Protein AF-A0A920P2T9-F1 (afdb_monomer)

Solvent-accessible surface area (backbone atoms only — not comparable to full-atom values): 7407 Å² total; per-residue (Å²): 129,64,71,72,60,55,56,51,52,52,53,50,51,48,70,77,53,71,73,88,74,52,35,45,66,57,56,50,51,51,50,54,53,46,35,74,73,67,34,65,77,71,40,71,80,80,85,79,87,84,66,101,82,63,89,82,46,30,50,74,42,78,49,87,87,27,54,65,57,52,53,52,50,43,44,76,73,66,51,50,73,72,54,48,45,23,40,75,39,52,30,51,54,48,52,52,51,53,49,52,51,53,51,55,54,44,65,74,75,46,77,82,89,77,86,77,64,89,93,117

Structure (mmCIF, N/CA/C/O backbone):
data_AF-A0A920P2T9-F1
#
_entry.id   AF-A0A920P2T9-F1
#
loop_
_atom_site.group_PDB
_atom_site.id
_atom_site.type_symbol
_atom_site.label_atom_id
_atom_site.label_alt_id
_atom_site.label_comp_id
_atom_site.label_asym_id
_atom_site.label_entity_id
_atom_site.label_seq_id
_atom_site.pdbx_PDB_ins_code
_atom_site.Cartn_x
_atom_site.Cartn_y
_atom_site.Cartn_z
_atom_site.occupancy
_atom_site.B_iso_or_equiv
_atom_site.auth_seq_id
_atom_site.auth_comp_id
_atom_site.auth_asym_id
_atom_site.auth_atom_id
_atom_site.pdbx_PDB_model_num
ATOM 1 N N . MET A 1 1 ? 38.412 -1.803 12.181 1.00 52.66 1 MET A N 1
ATOM 2 C CA . MET A 1 1 ? 38.395 -1.341 10.780 1.00 52.66 1 MET A CA 1
ATOM 3 C C . MET A 1 1 ? 37.864 0.086 10.781 1.00 52.66 1 MET A C 1
ATOM 5 O O . MET A 1 1 ? 36.822 0.290 11.399 1.00 52.66 1 MET A O 1
ATOM 9 N N . PRO A 1 2 ? 38.575 1.078 10.226 1.00 53.31 2 PRO A N 1
ATOM 10 C CA . PRO A 1 2 ? 38.038 2.429 10.090 1.00 53.31 2 PRO A CA 1
ATOM 11 C C . PRO A 1 2 ? 36.745 2.385 9.263 1.00 53.31 2 PRO A C 1
ATOM 13 O O . PRO A 1 2 ? 36.676 1.670 8.267 1.00 53.31 2 PRO A O 1
ATOM 16 N N . LEU A 1 3 ? 35.719 3.144 9.661 1.00 58.59 3 LEU A N 1
ATOM 17 C CA . LEU A 1 3 ? 34.404 3.171 8.992 1.00 58.59 3 LEU A CA 1
ATOM 18 C C . LEU A 1 3 ? 34.491 3.479 7.484 1.00 58.59 3 LEU A C 1
ATOM 20 O O . LEU A 1 3 ? 33.633 3.055 6.715 1.00 58.59 3 LEU A O 1
ATOM 24 N N . ASN A 1 4 ? 35.544 4.182 7.059 1.00 64.69 4 ASN A N 1
ATOM 25 C CA . ASN A 1 4 ? 35.772 4.541 5.662 1.00 64.69 4 ASN A CA 1
ATOM 26 C C . ASN A 1 4 ? 36.051 3.318 4.768 1.00 64.69 4 ASN A C 1
ATOM 28 O O . ASN A 1 4 ? 35.600 3.284 3.627 1.00 64.69 4 ASN A O 1
ATOM 32 N N . ASP A 1 5 ? 36.715 2.292 5.305 1.00 75.00 5 ASP A N 1
ATOM 33 C CA . ASP A 1 5 ? 37.058 1.082 4.550 1.00 75.00 5 ASP A CA 1
ATOM 34 C C . ASP A 1 5 ? 35.823 0.174 4.395 1.00 75.00 5 ASP A C 1
ATOM 36 O O . ASP A 1 5 ? 35.620 -0.444 3.354 1.00 75.00 5 ASP A O 1
ATOM 40 N N . ALA A 1 6 ? 34.933 0.152 5.399 1.00 79.62 6 ALA A N 1
ATOM 41 C CA . ALA A 1 6 ? 33.693 -0.633 5.365 1.00 79.62 6 ALA A CA 1
ATOM 42 C C . ALA A 1 6 ? 32.731 -0.144 4.275 1.00 79.62 6 ALA A C 1
ATOM 44 O O . ALA A 1 6 ? 32.161 -0.944 3.533 1.00 79.62 6 ALA A O 1
ATOM 45 N N . ASN A 1 7 ? 32.572 1.177 4.165 1.00 83.75 7 ASN A N 1
ATOM 46 C CA . ASN A 1 7 ? 31.684 1.786 3.179 1.00 83.75 7 ASN A CA 1
ATOM 47 C C . ASN A 1 7 ? 32.180 1.557 1.743 1.00 83.75 7 ASN A C 1
ATOM 49 O O . ASN A 1 7 ? 31.371 1.352 0.839 1.00 83.75 7 ASN A O 1
ATOM 53 N N . GLN A 1 8 ? 33.498 1.555 1.528 1.00 85.75 8 GLN A N 1
ATOM 54 C CA . GLN A 1 8 ? 34.093 1.302 0.213 1.00 85.75 8 GLN A CA 1
ATOM 55 C C . GLN A 1 8 ? 33.907 -0.152 -0.230 1.00 85.75 8 GLN A C 1
ATOM 57 O O . GLN A 1 8 ? 33.526 -0.400 -1.375 1.00 85.75 8 GLN A O 1
ATOM 62 N N . GLU A 1 9 ? 34.101 -1.107 0.679 1.00 88.19 9 GLU A N 1
ATOM 63 C CA . GLU A 1 9 ? 33.899 -2.525 0.378 1.00 88.19 9 GLU A CA 1
ATOM 64 C C . GLU A 1 9 ? 32.416 -2.863 0.166 1.00 88.19 9 GLU A C 1
ATOM 66 O O . GLU A 1 9 ? 32.081 -3.587 -0.772 1.00 88.19 9 GLU A O 1
ATOM 71 N N . LEU A 1 10 ? 31.502 -2.251 0.931 1.00 85.44 10 LEU A N 1
ATOM 72 C CA . LEU A 1 10 ? 30.062 -2.377 0.684 1.00 85.44 10 LEU A CA 1
ATOM 73 C C . LEU A 1 10 ? 29.659 -1.803 -0.685 1.00 85.44 10 LEU A C 1
ATOM 75 O O . LEU A 1 10 ? 28.853 -2.406 -1.399 1.00 85.44 10 LEU A O 1
ATOM 79 N N . ALA A 1 11 ? 30.229 -0.660 -1.079 1.00 85.44 11 ALA A N 1
ATOM 80 C CA . ALA A 1 11 ? 29.971 -0.055 -2.383 1.00 85.44 11 ALA A CA 1
ATOM 81 C C . ALA A 1 11 ? 30.496 -0.924 -3.539 1.00 85.44 11 ALA A C 1
ATOM 83 O O . ALA A 1 11 ? 29.810 -1.072 -4.553 1.00 85.44 11 ALA A O 1
ATOM 84 N N . ARG A 1 12 ? 31.684 -1.528 -3.385 1.00 89.06 12 ARG A N 1
ATOM 85 C CA . ARG A 1 12 ? 32.242 -2.486 -4.351 1.00 89.06 12 ARG A CA 1
ATOM 86 C C . ARG A 1 12 ? 31.338 -3.706 -4.488 1.00 89.06 12 ARG A C 1
ATOM 88 O O . ARG A 1 12 ? 30.890 -3.999 -5.594 1.00 89.06 12 ARG A O 1
ATOM 95 N N . TRP A 1 13 ? 31.005 -4.346 -3.366 1.00 89.25 13 TRP A N 1
ATOM 96 C CA . TRP A 1 13 ? 30.143 -5.525 -3.347 1.00 89.25 13 TRP A CA 1
ATOM 97 C C . TRP A 1 13 ? 28.788 -5.240 -4.001 1.00 89.25 13 TRP A C 1
ATOM 99 O O . TRP A 1 13 ? 28.334 -6.017 -4.833 1.00 89.25 13 TRP A O 1
ATOM 109 N N . THR A 1 14 ? 28.174 -4.091 -3.704 1.00 86.44 14 THR A N 1
ATOM 110 C CA . THR A 1 14 ? 26.881 -3.697 -4.290 1.00 86.44 14 THR A CA 1
ATOM 111 C C . THR A 1 14 ? 26.961 -3.525 -5.809 1.00 86.44 14 THR A C 1
ATOM 113 O O . THR A 1 14 ? 26.032 -3.898 -6.519 1.00 86.44 14 THR A O 1
ATOM 116 N N . ARG A 1 15 ? 28.069 -2.979 -6.328 1.00 85.75 15 ARG A N 1
ATOM 117 C CA . ARG A 1 15 ? 28.273 -2.801 -7.774 1.00 85.75 15 ARG A CA 1
ATOM 118 C C . ARG A 1 15 ? 28.474 -4.132 -8.498 1.00 85.75 15 ARG A C 1
ATOM 120 O O . ARG A 1 15 ? 28.013 -4.287 -9.622 1.00 85.75 15 ARG A O 1
ATOM 127 N N . GLU A 1 16 ? 29.167 -5.067 -7.857 1.00 93.00 16 GLU A N 1
ATOM 128 C CA . GLU A 1 16 ? 29.443 -6.404 -8.395 1.00 93.00 16 GLU A CA 1
ATOM 129 C C . GLU A 1 16 ? 28.247 -7.361 -8.246 1.00 93.00 16 GLU A C 1
ATOM 131 O O . GLU A 1 16 ? 28.162 -8.351 -8.967 1.00 93.00 16 GLU A O 1
ATOM 136 N N . ASN A 1 17 ? 27.304 -7.048 -7.350 1.00 88.88 17 ASN A N 1
ATOM 137 C CA . ASN A 1 17 ? 26.122 -7.857 -7.051 1.00 88.88 17 ASN A CA 1
ATOM 138 C C . ASN A 1 17 ? 24.842 -7.017 -7.225 1.00 88.88 17 ASN A C 1
ATOM 140 O O . ASN A 1 17 ? 24.190 -6.668 -6.232 1.00 88.88 17 ASN A O 1
ATOM 144 N N . PRO A 1 18 ? 24.473 -6.657 -8.471 1.00 84.50 18 PRO A N 1
ATOM 145 C CA . PRO A 1 18 ? 23.264 -5.888 -8.716 1.00 84.50 18 PRO A CA 1
ATOM 146 C C . PRO A 1 18 ? 22.042 -6.680 -8.247 1.00 84.50 18 PRO A C 1
ATOM 148 O O . PRO A 1 18 ? 21.892 -7.868 -8.535 1.00 84.50 18 PRO A O 1
ATOM 151 N N . ARG A 1 19 ? 21.154 -6.013 -7.511 1.00 82.88 19 ARG A N 1
ATOM 152 C CA . ARG A 1 19 ? 19.907 -6.629 -7.055 1.00 82.88 19 ARG A CA 1
ATOM 153 C C . ARG A 1 19 ? 18.947 -6.775 -8.238 1.00 82.88 19 ARG A C 1
ATOM 155 O O . ARG A 1 19 ? 18.902 -5.869 -9.074 1.00 82.88 19 ARG A O 1
ATOM 162 N N . PRO A 1 20 ? 18.154 -7.859 -8.304 1.00 85.56 20 PRO A N 1
ATOM 163 C CA . PRO A 1 20 ? 17.035 -7.904 -9.230 1.00 85.56 20 PRO A CA 1
ATOM 164 C C . PRO A 1 20 ? 16.100 -6.731 -8.933 1.00 85.56 20 PRO A C 1
ATOM 166 O O . PRO A 1 20 ? 15.843 -6.402 -7.771 1.00 85.56 20 PRO A O 1
ATOM 169 N N . ARG A 1 21 ? 15.622 -6.086 -9.994 1.00 86.50 21 ARG A N 1
ATOM 170 C CA . ARG A 1 21 ? 14.731 -4.935 -9.901 1.00 86.50 21 ARG A CA 1
ATOM 171 C C . ARG A 1 21 ? 13.313 -5.396 -10.205 1.00 86.50 21 ARG A C 1
ATOM 173 O O . ARG 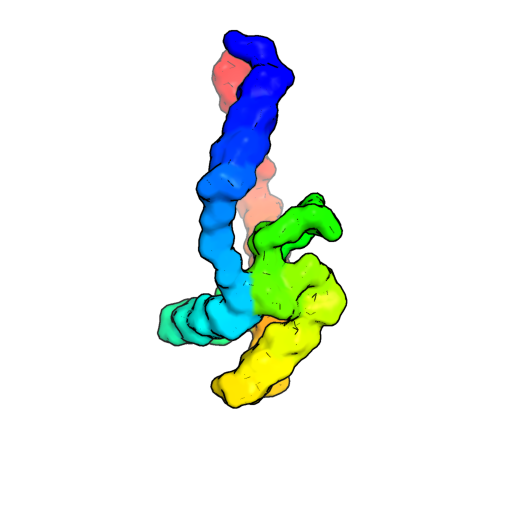A 1 2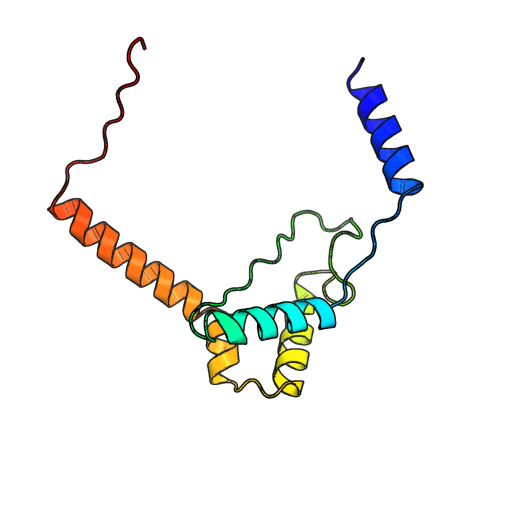1 ? 13.068 -5.912 -11.289 1.00 86.50 21 ARG A O 1
ATOM 180 N N . GLY A 1 22 ? 12.411 -5.235 -9.241 1.00 91.75 22 GLY A N 1
ATOM 181 C CA . GLY A 1 22 ? 10.984 -5.452 -9.474 1.00 91.75 22 GLY A CA 1
ATOM 182 C C . GLY A 1 22 ? 10.402 -4.371 -10.383 1.00 91.75 22 GLY A C 1
ATOM 183 O O . GLY A 1 22 ? 11.016 -3.328 -10.605 1.00 91.75 22 GLY A O 1
ATOM 184 N N . THR A 1 23 ? 9.200 -4.606 -10.876 1.00 95.06 23 THR A N 1
ATOM 185 C CA . THR A 1 23 ? 8.451 -3.724 -11.769 1.00 95.06 23 THR A CA 1
ATOM 186 C C . THR A 1 23 ? 7.175 -3.229 -11.095 1.00 95.06 23 THR A C 1
ATOM 188 O O . THR A 1 23 ? 6.719 -3.762 -10.083 1.00 95.06 23 THR A O 1
ATOM 191 N N . LEU A 1 24 ? 6.551 -2.209 -11.677 1.00 96.38 24 LEU A N 1
ATOM 192 C CA . LEU A 1 24 ? 5.212 -1.766 -11.294 1.00 96.38 24 LEU A CA 1
ATOM 193 C C . LEU A 1 24 ? 4.183 -2.910 -11.342 1.00 96.38 24 LEU A C 1
ATOM 195 O O . LEU A 1 24 ? 3.298 -2.962 -10.489 1.00 96.38 24 LEU A O 1
ATOM 199 N N . ALA A 1 25 ? 4.313 -3.835 -12.300 1.00 98.00 25 ALA A N 1
ATOM 200 C CA . ALA A 1 25 ? 3.438 -5.000 -12.399 1.00 98.00 25 ALA A CA 1
ATOM 201 C C . ALA A 1 25 ? 3.620 -5.946 -11.203 1.00 98.00 25 ALA A C 1
ATOM 203 O O . ALA A 1 25 ? 2.621 -6.384 -10.643 1.00 98.00 25 ALA A O 1
ATOM 204 N N . ASP A 1 26 ? 4.856 -6.163 -10.740 1.00 97.62 26 ASP A N 1
ATOM 205 C CA . ASP A 1 26 ? 5.115 -6.958 -9.530 1.00 97.62 26 ASP A CA 1
ATOM 206 C C . ASP A 1 26 ? 4.472 -6.310 -8.291 1.00 97.62 26 ASP A C 1
ATOM 208 O O . ASP A 1 26 ? 3.896 -6.988 -7.441 1.00 97.62 26 ASP A O 1
ATOM 212 N N . VAL A 1 27 ? 4.501 -4.974 -8.191 1.00 97.19 27 VAL A N 1
ATOM 213 C CA . VAL A 1 27 ? 3.802 -4.250 -7.112 1.00 97.19 27 VAL A CA 1
ATOM 214 C C . VAL A 1 27 ? 2.288 -4.462 -7.192 1.00 97.19 27 VAL A C 1
ATOM 216 O O . VAL A 1 27 ? 1.643 -4.675 -6.164 1.00 97.19 27 VAL A O 1
ATOM 219 N N . ALA A 1 28 ? 1.707 -4.442 -8.391 1.00 98.44 28 ALA A N 1
ATOM 220 C CA . ALA A 1 28 ? 0.292 -4.742 -8.575 1.00 98.44 28 ALA A CA 1
ATOM 221 C C . ALA A 1 28 ? -0.039 -6.216 -8.253 1.00 98.44 28 ALA A C 1
ATOM 223 O O . ALA A 1 28 ? -1.071 -6.474 -7.635 1.00 98.44 28 ALA A O 1
ATOM 224 N N . ASP A 1 29 ? 0.857 -7.164 -8.552 1.00 98.69 29 ASP A N 1
ATOM 225 C CA . ASP A 1 29 ? 0.712 -8.578 -8.171 1.00 98.69 29 ASP A CA 1
ATOM 226 C C . ASP A 1 29 ? 0.686 -8.745 -6.643 1.00 98.69 29 ASP A C 1
ATOM 228 O O . ASP A 1 29 ? -0.130 -9.495 -6.101 1.00 98.69 29 ASP A O 1
ATOM 232 N N . HIS A 1 30 ? 1.521 -7.991 -5.921 1.00 98.19 30 HIS A N 1
ATOM 233 C CA . HIS A 1 30 ? 1.472 -7.946 -4.460 1.00 98.19 30 HIS A CA 1
ATOM 234 C C . HIS A 1 30 ? 0.130 -7.415 -3.940 1.00 98.19 30 HIS A C 1
ATOM 236 O O . HIS A 1 30 ? -0.416 -7.969 -2.982 1.00 98.19 30 HIS A O 1
ATOM 242 N N . ILE A 1 31 ? -0.427 -6.375 -4.565 1.00 98.50 31 ILE A N 1
ATOM 243 C CA . ILE A 1 31 ? -1.739 -5.829 -4.191 1.00 98.50 31 ILE A CA 1
ATOM 244 C C . ILE A 1 31 ? -2.842 -6.871 -4.426 1.00 98.50 31 ILE A C 1
ATOM 246 O O . ILE A 1 31 ? -3.668 -7.080 -3.535 1.00 98.50 31 ILE A O 1
ATOM 250 N N . ASP A 1 32 ? -2.828 -7.572 -5.563 1.00 98.62 32 ASP A N 1
ATOM 251 C CA . ASP A 1 32 ? -3.780 -8.649 -5.864 1.00 98.62 32 ASP A CA 1
ATOM 252 C C . ASP A 1 32 ? -3.695 -9.788 -4.846 1.00 98.62 32 ASP A C 1
ATOM 254 O O . ASP A 1 32 ? -4.715 -10.262 -4.333 1.00 98.62 32 ASP A O 1
ATOM 258 N N . HIS A 1 33 ? -2.476 -10.190 -4.489 1.00 98.75 33 HIS A N 1
ATOM 259 C CA . HIS A 1 33 ? -2.261 -11.221 -3.487 1.00 98.75 33 HIS A CA 1
ATOM 260 C C . HIS A 1 33 ? -2.810 -10.806 -2.116 1.00 98.75 33 HIS A C 1
ATOM 262 O O . HIS A 1 33 ? -3.579 -11.555 -1.509 1.00 98.75 33 HIS A O 1
ATOM 268 N N . ILE A 1 34 ? -2.495 -9.593 -1.647 1.00 98.50 34 ILE A N 1
ATOM 269 C CA . ILE A 1 34 ? -3.004 -9.082 -0.367 1.00 98.50 34 ILE A CA 1
ATOM 270 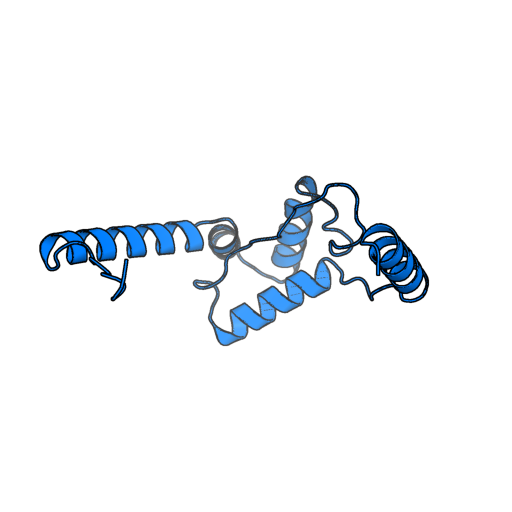C C . ILE A 1 34 ? -4.531 -8.974 -0.407 1.00 98.50 34 ILE A C 1
ATOM 272 O O . ILE A 1 34 ? -5.191 -9.387 0.546 1.00 98.50 34 ILE A O 1
ATOM 276 N N . ARG A 1 35 ? -5.115 -8.497 -1.514 1.00 98.31 35 ARG A N 1
ATOM 277 C CA . ARG A 1 35 ? -6.573 -8.441 -1.702 1.00 98.31 35 ARG A CA 1
ATOM 278 C C . ARG A 1 35 ? -7.209 -9.822 -1.577 1.00 98.31 35 ARG A C 1
ATOM 280 O O . ARG A 1 35 ? -8.263 -9.927 -0.956 1.00 98.31 35 ARG A O 1
ATOM 287 N N . SER A 1 36 ? -6.576 -10.864 -2.117 1.00 98.38 36 SER A N 1
ATOM 288 C CA . SER A 1 36 ? -7.093 -12.238 -2.048 1.00 98.38 36 SER A CA 1
ATOM 289 C C . SER A 1 36 ? -7.104 -12.829 -0.632 1.00 98.38 36 SER A C 1
ATOM 291 O O . SER A 1 36 ? -7.928 -13.692 -0.342 1.00 98.38 36 SER A O 1
ATOM 293 N N . ILE A 1 37 ? -6.221 -12.353 0.253 1.00 98.56 37 ILE A N 1
ATOM 294 C CA . ILE A 1 37 ? -6.068 -12.873 1.619 1.00 98.56 37 ILE A CA 1
ATOM 295 C C . ILE A 1 37 ? -6.808 -12.002 2.634 1.00 98.56 37 ILE A C 1
ATOM 297 O O . ILE A 1 37 ? -7.590 -12.503 3.437 1.00 98.56 37 ILE A O 1
ATOM 301 N N . ALA A 1 38 ? -6.528 -10.699 2.626 1.00 97.81 38 ALA A N 1
ATOM 302 C CA . ALA A 1 38 ? -6.996 -9.758 3.635 1.00 97.81 38 ALA A CA 1
ATOM 303 C C . ALA A 1 38 ? -8.241 -8.978 3.193 1.00 97.81 38 ALA A C 1
ATOM 305 O O . ALA A 1 38 ? -8.918 -8.403 4.035 1.00 97.81 38 ALA A O 1
ATOM 306 N N . GLY A 1 39 ? -8.564 -8.959 1.896 1.00 98.31 39 GLY A N 1
ATOM 307 C CA . GLY A 1 39 ? -9.648 -8.151 1.342 1.00 98.31 39 GLY A CA 1
ATOM 308 C C . GLY A 1 39 ? -9.244 -6.700 1.059 1.00 98.31 39 GLY A C 1
ATOM 309 O O . GLY A 1 39 ? -8.302 -6.150 1.632 1.00 98.31 39 GLY A O 1
ATOM 310 N N . ILE A 1 40 ? -9.985 -6.053 0.155 1.00 98.50 40 ILE A N 1
ATOM 311 C CA . ILE A 1 40 ? -9.670 -4.702 -0.344 1.00 98.50 40 ILE A CA 1
ATOM 312 C C . ILE A 1 40 ? -9.701 -3.618 0.743 1.00 98.50 40 ILE A C 1
ATOM 314 O O . ILE A 1 40 ? -9.030 -2.595 0.633 1.00 98.50 40 ILE A O 1
ATOM 318 N N . ASP A 1 41 ? -10.460 -3.839 1.814 1.00 98.50 41 ASP A N 1
ATOM 319 C CA . ASP A 1 41 ? -10.594 -2.902 2.929 1.00 98.50 41 ASP A CA 1
ATOM 320 C C . ASP A 1 41 ? -9.338 -2.813 3.808 1.00 98.50 41 ASP A C 1
ATOM 322 O O . ASP A 1 41 ? -9.254 -1.934 4.661 1.00 98.50 41 ASP A O 1
ATOM 326 N N . HIS A 1 42 ? -8.340 -3.672 3.600 1.00 98.12 42 HIS A N 1
ATOM 327 C CA . HIS A 1 42 ? -7.178 -3.807 4.483 1.00 98.12 42 HIS A CA 1
ATOM 328 C C . HIS A 1 42 ? -5.848 -3.441 3.811 1.00 98.12 42 HIS A C 1
ATOM 330 O O . HIS A 1 42 ? -4.784 -3.813 4.298 1.00 98.12 42 HIS A O 1
ATOM 336 N N . ILE A 1 43 ? -5.898 -2.694 2.704 1.00 98.12 43 ILE A N 1
ATOM 337 C CA . ILE A 1 43 ? -4.716 -2.332 1.910 1.00 98.12 43 ILE A CA 1
ATOM 338 C C . ILE A 1 43 ? -4.468 -0.824 1.980 1.00 98.12 43 ILE A C 1
ATOM 340 O O . ILE A 1 43 ? -5.384 -0.028 1.764 1.00 98.12 43 ILE A O 1
ATOM 344 N N . GLY A 1 44 ? -3.223 -0.438 2.248 1.00 95.56 44 GLY A N 1
ATOM 345 C CA . GLY A 1 44 ? -2.711 0.924 2.100 1.00 95.56 44 GLY A CA 1
ATOM 346 C C . GLY A 1 44 ? -1.391 0.916 1.327 1.00 95.56 44 GLY A C 1
ATOM 347 O O . GLY A 1 44 ? -0.778 -0.137 1.160 1.00 95.56 44 GLY A O 1
ATOM 348 N N . ILE A 1 45 ? -0.959 2.083 0.851 1.00 94.56 45 ILE A N 1
ATOM 349 C CA . ILE A 1 45 ? 0.272 2.235 0.067 1.00 94.56 45 ILE A CA 1
ATOM 350 C C . ILE A 1 45 ? 1.278 3.072 0.862 1.00 94.56 45 ILE A C 1
ATOM 352 O O . ILE A 1 45 ? 1.017 4.230 1.178 1.00 94.56 45 ILE A O 1
ATOM 356 N N . GLY A 1 46 ? 2.442 2.491 1.151 1.00 92.19 46 GLY A N 1
ATOM 357 C CA . GLY A 1 46 ? 3.596 3.177 1.730 1.00 92.19 46 GLY A CA 1
ATOM 358 C C . GLY A 1 46 ? 4.843 2.811 0.936 1.00 92.19 46 GLY A C 1
ATOM 359 O O . GLY A 1 46 ? 5.397 1.739 1.137 1.00 92.19 46 GLY A O 1
ATOM 360 N N . ALA A 1 47 ? 5.244 3.670 -0.002 1.00 88.50 47 ALA A N 1
ATOM 361 C CA . ALA A 1 47 ? 6.270 3.335 -0.996 1.00 88.50 47 ALA A CA 1
ATOM 362 C C . ALA A 1 47 ? 7.718 3.522 -0.525 1.00 88.50 47 ALA A C 1
ATOM 364 O O . ALA A 1 47 ? 8.625 3.194 -1.277 1.00 88.50 47 ALA A O 1
ATOM 365 N N . ASP A 1 48 ? 7.925 4.054 0.682 1.00 88.25 48 ASP A N 1
ATOM 366 C CA . ASP A 1 48 ? 9.260 4.238 1.264 1.00 88.25 48 ASP A CA 1
ATOM 367 C C . ASP A 1 48 ? 10.232 5.003 0.338 1.00 88.25 48 ASP A C 1
ATOM 369 O O . ASP A 1 48 ? 11.391 4.642 0.160 1.00 88.25 48 ASP A O 1
ATOM 373 N N . TYR A 1 49 ? 9.756 6.084 -0.292 1.00 86.12 49 TYR A N 1
ATOM 374 C CA . TYR A 1 49 ? 10.639 6.999 -1.016 1.00 86.12 49 TYR A CA 1
ATOM 375 C C . TYR A 1 49 ? 11.493 7.777 -0.006 1.00 86.12 49 TYR A C 1
ATOM 377 O O . TYR A 1 49 ? 10.990 8.694 0.644 1.00 86.12 49 TYR A O 1
ATOM 385 N N . TYR A 1 50 ? 12.777 7.434 0.116 1.00 75.31 50 TYR A N 1
ATOM 386 C CA . TYR A 1 50 ? 13.706 8.102 1.042 1.00 75.31 50 TYR A CA 1
ATOM 387 C C . TYR A 1 50 ? 14.953 8.705 0.368 1.00 75.31 50 TYR A C 1
ATOM 389 O O . TYR A 1 50 ? 15.660 9.488 0.999 1.00 75.31 50 TYR A O 1
ATOM 397 N N . ASP A 1 51 ? 15.221 8.392 -0.903 1.00 63.47 51 ASP A N 1
ATOM 398 C CA . ASP A 1 51 ? 16.342 8.944 -1.671 1.00 63.47 51 ASP A CA 1
ATOM 399 C C . ASP A 1 51 ? 15.947 9.072 -3.152 1.00 63.47 51 ASP A C 1
ATOM 401 O O . ASP A 1 51 ? 15.563 8.096 -3.792 1.00 63.47 51 ASP A O 1
ATOM 405 N N . ALA A 1 52 ? 16.037 10.286 -3.699 1.00 52.94 52 ALA A N 1
ATOM 406 C CA . ALA A 1 52 ? 15.737 10.594 -5.097 1.00 52.94 52 ALA A CA 1
ATOM 407 C C . ALA A 1 52 ? 16.832 10.129 -6.087 1.00 52.94 52 ALA A C 1
ATOM 409 O O . ALA A 1 52 ? 16.804 10.529 -7.251 1.00 52.94 52 ALA A O 1
ATOM 410 N N . GLY A 1 53 ? 17.822 9.340 -5.645 1.00 5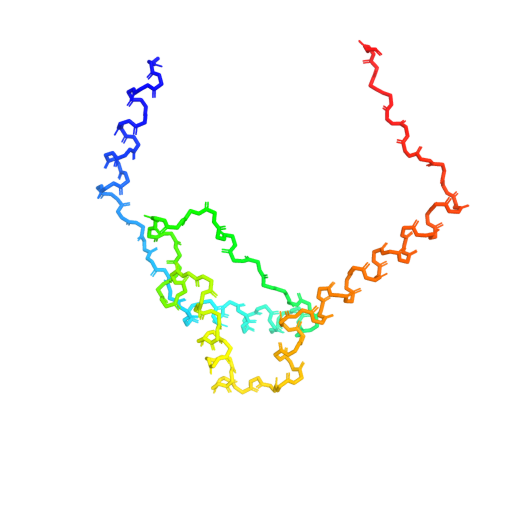0.12 53 GLY A N 1
ATOM 411 C CA . GLY A 1 53 ? 19.025 9.031 -6.426 1.00 50.12 53 GLY A CA 1
ATOM 412 C C . GLY A 1 53 ? 19.412 7.555 -6.587 1.00 50.12 53 GLY A C 1
ATOM 413 O O . GLY A 1 53 ? 20.451 7.293 -7.193 1.00 50.12 53 GLY A O 1
ATOM 414 N N . GLY A 1 54 ? 18.639 6.586 -6.078 1.00 59.56 54 GLY A N 1
ATOM 415 C CA . GLY A 1 54 ? 19.020 5.161 -6.083 1.00 59.56 54 GLY A CA 1
ATOM 416 C C . GLY A 1 54 ? 18.104 4.235 -6.908 1.00 59.56 54 GLY A C 1
ATOM 417 O O . GLY A 1 54 ? 16.898 4.457 -6.956 1.00 59.56 54 GLY A O 1
ATOM 418 N N . PRO A 1 55 ? 18.620 3.133 -7.499 1.00 64.19 55 PRO A N 1
ATOM 419 C CA . PRO A 1 55 ? 17.835 2.154 -8.271 1.00 64.19 55 PRO A CA 1
ATOM 420 C C . PRO A 1 55 ? 16.975 1.220 -7.391 1.00 64.19 55 PRO A C 1
ATOM 422 O O . PRO A 1 55 ? 16.659 0.104 -7.798 1.00 64.19 55 PRO A O 1
ATOM 425 N N . SER A 1 56 ? 16.643 1.626 -6.162 1.00 72.38 56 SER A N 1
ATOM 426 C CA . SER A 1 56 ? 15.919 0.790 -5.195 1.00 72.38 56 SER A CA 1
ATOM 427 C C . SER A 1 56 ? 14.428 0.680 -5.491 1.00 72.38 56 SER A C 1
A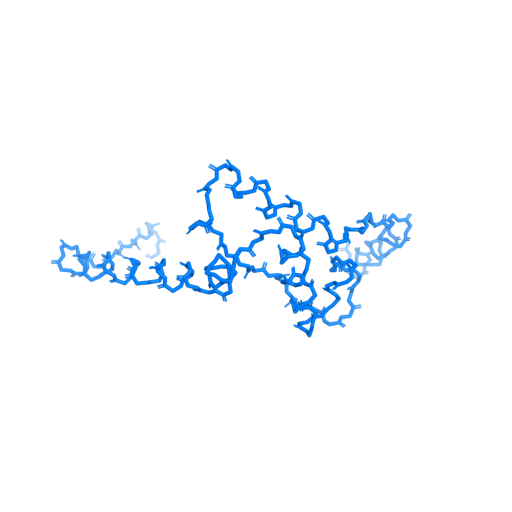TOM 429 O O . SER A 1 56 ? 13.803 -0.285 -5.055 1.00 72.38 56 SER A O 1
ATOM 431 N N . MET A 1 57 ? 13.861 1.637 -6.227 1.00 86.38 57 MET A N 1
ATOM 432 C CA . MET A 1 57 ? 12.445 1.614 -6.574 1.00 86.38 57 MET A CA 1
ATOM 433 C C . MET A 1 57 ? 12.167 0.669 -7.740 1.00 86.38 57 MET A C 1
ATOM 435 O O . MET A 1 57 ? 12.994 0.507 -8.648 1.00 86.38 57 MET A O 1
ATOM 439 N N . ALA A 1 58 ? 10.973 0.076 -7.726 1.00 90.38 58 ALA A N 1
ATOM 440 C CA . ALA A 1 58 ? 10.492 -0.749 -8.821 1.00 90.38 58 ALA A CA 1
ATOM 441 C C . ALA A 1 58 ? 10.480 0.045 -10.139 1.00 90.38 58 ALA A C 1
ATOM 443 O O . ALA A 1 58 ? 10.182 1.240 -10.161 1.00 90.38 58 ALA A O 1
ATOM 444 N N . GLU A 1 59 ? 10.814 -0.614 -11.243 1.00 92.12 59 GLU A N 1
ATOM 445 C CA . GLU A 1 59 ? 10.760 -0.017 -12.573 1.00 92.12 59 GLU A CA 1
ATOM 446 C C . GLU A 1 59 ? 9.338 0.473 -12.884 1.00 92.12 59 GLU A C 1
ATOM 448 O O . GLU A 1 59 ? 8.364 -0.269 -12.731 1.00 92.12 59 GLU A O 1
ATOM 453 N N . GLY A 1 60 ? 9.214 1.736 -13.302 1.00 92.31 60 GLY A N 1
ATOM 454 C CA . GLY A 1 60 ? 7.921 2.384 -13.524 1.00 92.31 60 GLY A CA 1
ATOM 455 C C . GLY A 1 60 ? 7.333 3.044 -12.275 1.00 92.31 60 GLY A C 1
ATOM 456 O O . GLY A 1 60 ? 6.306 3.707 -12.391 1.00 92.31 60 GLY A O 1
ATOM 457 N N . LEU A 1 61 ? 7.986 2.916 -11.114 1.00 92.19 61 LEU A N 1
ATOM 458 C CA . LEU A 1 61 ? 7.699 3.624 -9.860 1.00 92.19 61 LEU A CA 1
ATOM 459 C C . LEU A 1 61 ? 8.945 4.351 -9.341 1.00 92.19 61 LEU A C 1
ATOM 461 O O . LEU A 1 61 ? 9.232 4.365 -8.151 1.00 92.19 61 LEU A O 1
ATOM 465 N N . ASP A 1 62 ? 9.710 4.943 -10.255 1.00 87.50 62 ASP A N 1
ATOM 466 C CA . ASP A 1 62 ? 10.997 5.573 -9.954 1.00 87.50 62 ASP A CA 1
ATOM 467 C C . ASP A 1 62 ? 10.884 6.786 -9.012 1.00 87.50 62 ASP A C 1
ATOM 469 O O . ASP A 1 62 ? 11.839 7.119 -8.315 1.00 87.50 62 ASP A O 1
ATOM 473 N N . ASP A 1 63 ? 9.721 7.442 -8.972 1.00 86.81 63 ASP A N 1
ATOM 474 C CA . ASP A 1 63 ? 9.479 8.638 -8.170 1.00 86.81 63 ASP A CA 1
ATOM 475 C C . ASP A 1 63 ? 7.983 8.832 -7.839 1.00 86.81 63 ASP A C 1
ATOM 477 O O . ASP A 1 63 ? 7.094 8.159 -8.372 1.00 86.81 63 ASP A O 1
ATOM 481 N N . LEU A 1 64 ? 7.686 9.808 -6.972 1.00 88.38 64 LEU A N 1
ATOM 482 C CA . LEU A 1 64 ? 6.326 10.122 -6.513 1.00 88.38 64 LEU A CA 1
ATOM 483 C C . LEU A 1 64 ? 5.341 10.469 -7.644 1.00 88.38 64 LEU A C 1
ATOM 485 O O . LEU A 1 64 ? 4.137 10.269 -7.487 1.00 88.38 64 LEU A O 1
ATOM 489 N N . THR A 1 65 ? 5.808 10.968 -8.789 1.00 90.44 65 THR A N 1
ATOM 490 C CA . THR A 1 65 ? 4.945 11.297 -9.936 1.00 90.44 65 THR A CA 1
ATOM 491 C C . THR A 1 65 ? 4.419 10.051 -10.650 1.00 90.44 65 THR A C 1
ATOM 493 O O . THR A 1 65 ? 3.522 10.152 -11.488 1.00 90.44 65 THR A O 1
ATOM 496 N N . ARG A 1 66 ? 4.939 8.863 -10.313 1.00 92.50 66 ARG A N 1
ATOM 497 C CA . ARG A 1 66 ? 4.613 7.604 -10.985 1.00 92.50 66 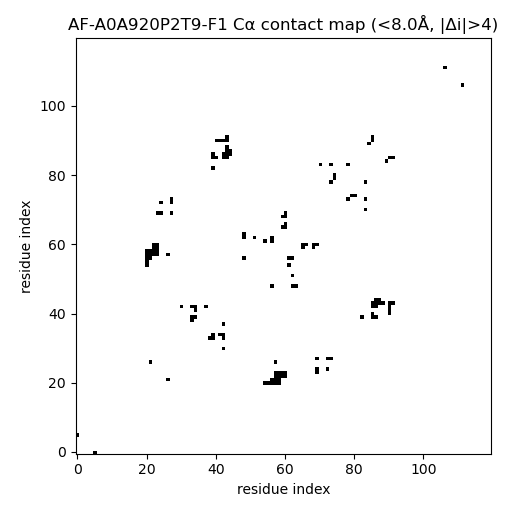ARG A CA 1
ATOM 498 C C . ARG A 1 66 ? 3.419 6.846 -10.411 1.00 92.50 66 ARG A C 1
ATOM 500 O O . ARG A 1 66 ? 2.916 5.940 -11.071 1.00 92.50 66 ARG A O 1
ATOM 507 N N . PHE A 1 67 ? 2.881 7.238 -9.256 1.00 92.81 67 PHE A N 1
ATOM 508 C CA . PHE A 1 67 ? 1.697 6.578 -8.688 1.00 92.81 67 PHE A CA 1
ATOM 509 C C . PHE A 1 67 ? 0.497 6.455 -9.642 1.00 92.81 67 PHE A C 1
ATOM 511 O O . PHE A 1 67 ? -0.097 5.378 -9.670 1.00 92.81 67 PHE A O 1
ATOM 518 N N . PRO A 1 68 ? 0.144 7.456 -10.477 1.00 96.38 68 PRO A N 1
ATOM 519 C CA . PRO A 1 68 ? -0.958 7.310 -11.429 1.00 96.38 68 PRO A CA 1
ATOM 520 C C . PRO A 1 68 ? -0.819 6.102 -12.367 1.00 96.38 68 PRO A C 1
ATOM 522 O O . PRO A 1 68 ? -1.828 5.527 -12.769 1.00 96.38 68 PRO A O 1
ATOM 525 N N . TYR A 1 69 ? 0.407 5.668 -12.681 1.00 97.62 69 TYR A N 1
ATOM 526 C CA . TYR A 1 69 ? 0.646 4.490 -13.515 1.00 97.62 69 TYR A CA 1
ATOM 527 C C . TYR A 1 69 ? 0.281 3.190 -12.787 1.00 97.62 69 TYR A C 1
ATOM 529 O O . TYR A 1 69 ? -0.270 2.287 -13.412 1.00 97.62 69 TYR A O 1
ATOM 537 N N . LEU A 1 70 ? 0.510 3.109 -11.469 1.00 97.62 70 LEU A N 1
ATOM 538 C CA . LEU A 1 70 ? 0.087 1.963 -10.656 1.00 97.62 70 LEU A CA 1
ATOM 539 C C . LEU A 1 70 ? -1.438 1.876 -10.599 1.00 97.62 70 LEU A C 1
ATOM 541 O O . LEU A 1 70 ? -2.008 0.810 -10.793 1.00 97.62 70 LEU A O 1
ATOM 545 N N . PHE A 1 71 ? -2.112 3.010 -10.408 1.00 97.94 71 PHE A N 1
ATOM 546 C CA . PHE A 1 71 ? -3.574 3.054 -10.426 1.00 97.94 71 PHE A CA 1
ATOM 547 C C . PHE A 1 71 ? -4.144 2.709 -11.807 1.00 97.94 71 PHE A C 1
ATOM 549 O O . PHE A 1 71 ? -5.150 2.009 -11.890 1.00 97.94 71 PHE A O 1
ATOM 556 N N . ALA A 1 72 ? -3.487 3.128 -12.893 1.00 98.38 72 ALA A N 1
ATOM 557 C CA . ALA A 1 72 ? -3.863 2.722 -14.244 1.00 98.38 72 ALA A CA 1
ATOM 558 C C . ALA A 1 72 ? -3.705 1.208 -14.465 1.00 98.38 72 ALA A C 1
ATOM 560 O O . ALA A 1 72 ? -4.547 0.598 -15.120 1.00 98.38 72 ALA A O 1
ATOM 561 N N . GLU A 1 73 ? -2.660 0.590 -13.915 1.00 98.56 73 GLU A N 1
ATOM 562 C CA . GLU A 1 73 ? -2.482 -0.864 -13.961 1.00 98.56 73 GLU A CA 1
ATOM 563 C C . GLU A 1 73 ? -3.580 -1.598 -13.181 1.00 98.56 73 GLU A C 1
ATOM 565 O O . GLU A 1 73 ? -4.215 -2.509 -13.709 1.00 98.56 73 GLU A O 1
ATOM 570 N N . LEU A 1 74 ? -3.894 -1.148 -11.967 1.00 98.50 74 LEU A N 1
ATOM 571 C CA . LEU A 1 74 ? -4.980 -1.722 -11.168 1.00 98.50 74 LEU A CA 1
ATOM 572 C C . LEU A 1 74 ? -6.352 -1.546 -11.847 1.00 98.50 74 LEU A C 1
ATOM 574 O O . LEU A 1 74 ? -7.167 -2.467 -11.835 1.00 98.50 74 LEU A O 1
ATOM 578 N N . LEU A 1 75 ? -6.600 -0.415 -12.520 1.00 98.38 75 LEU A N 1
ATOM 579 C CA . LEU A 1 75 ? -7.792 -0.239 -13.362 1.00 98.38 75 LEU A CA 1
ATOM 580 C C . LEU A 1 75 ? -7.867 -1.302 -14.466 1.00 98.38 75 LEU A C 1
ATOM 582 O O . LEU A 1 75 ? -8.921 -1.906 -14.660 1.00 98.38 75 LEU A O 1
ATOM 586 N N . ARG A 1 76 ? -6.756 -1.579 -15.167 1.00 98.50 76 ARG A N 1
ATOM 587 C CA . ARG A 1 76 ? -6.711 -2.635 -16.199 1.00 98.50 76 ARG A CA 1
ATOM 588 C C . ARG A 1 76 ? -6.972 -4.028 -15.630 1.00 98.50 76 ARG A C 1
ATOM 590 O O . ARG A 1 76 ? -7.539 -4.863 -16.327 1.00 98.50 76 ARG A O 1
ATOM 597 N N . ARG A 1 77 ? -6.613 -4.257 -14.366 1.00 98.44 77 ARG A N 1
ATOM 598 C CA . ARG A 1 77 ? -6.878 -5.498 -13.619 1.00 98.44 77 ARG A CA 1
ATOM 599 C C . ARG A 1 77 ? -8.303 -5.593 -13.061 1.00 98.44 77 ARG A C 1
ATOM 601 O O . ARG A 1 77 ? -8.638 -6.573 -12.402 1.00 98.44 77 ARG A O 1
ATOM 608 N N . GLY A 1 78 ? -9.159 -4.606 -13.332 1.00 98.31 78 GLY A N 1
ATOM 609 C CA . GLY A 1 78 ? -10.579 -4.647 -12.984 1.00 98.31 78 GLY A CA 1
ATOM 610 C C . GLY A 1 78 ? -10.911 -4.127 -11.587 1.00 98.31 78 GLY A C 1
ATOM 611 O O . GLY A 1 78 ? -11.981 -4.439 -11.067 1.00 98.31 78 GLY A O 1
ATOM 612 N N . TYR A 1 79 ? -10.028 -3.339 -10.970 1.00 98.62 79 TYR A N 1
ATOM 613 C CA . TYR A 1 79 ? -10.374 -2.612 -9.748 1.00 98.62 79 TYR A CA 1
ATOM 614 C C . TYR A 1 79 ? -11.404 -1.533 -10.072 1.00 98.62 79 TYR A C 1
ATOM 616 O O . TYR 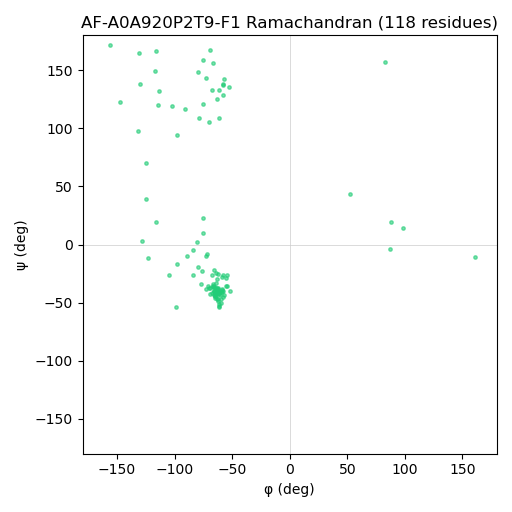A 1 79 ? -11.236 -0.758 -11.015 1.00 98.62 79 TYR A O 1
ATOM 624 N N . SER A 1 80 ? -12.462 -1.454 -9.269 1.00 98.50 80 SER A N 1
ATOM 625 C CA . SER A 1 80 ? -13.428 -0.361 -9.395 1.00 98.50 80 SER A CA 1
ATOM 626 C C . SER A 1 80 ? -12.872 0.946 -8.821 1.00 98.50 80 SER A C 1
ATOM 628 O O . SER A 1 80 ? -12.011 0.936 -7.940 1.00 98.50 80 SER A O 1
ATOM 630 N N . GLU A 1 81 ? -13.425 2.089 -9.233 1.00 98.00 81 GLU A N 1
ATOM 631 C CA . GLU A 1 81 ? -13.055 3.394 -8.662 1.00 98.00 81 GLU A CA 1
ATOM 632 C C . GLU A 1 81 ? -13.214 3.436 -7.136 1.00 98.00 81 GLU A C 1
ATOM 634 O O . GLU A 1 81 ? -12.392 4.025 -6.436 1.00 98.00 81 GLU A O 1
ATOM 639 N N . SER A 1 82 ? -14.235 2.757 -6.600 1.00 98.38 82 SER A N 1
ATOM 640 C CA . SER A 1 82 ? -14.453 2.681 -5.153 1.00 98.38 82 SER A CA 1
ATOM 641 C C . SER A 1 82 ? -13.336 1.920 -4.430 1.00 98.38 82 SER A C 1
ATOM 643 O O . SER A 1 82 ? -12.920 2.312 -3.341 1.00 98.38 82 SER A O 1
ATOM 645 N N . GLU A 1 83 ? -12.801 0.867 -5.050 1.00 98.56 83 GLU A N 1
ATOM 646 C CA . GLU A 1 83 ? -11.682 0.086 -4.517 1.00 98.56 83 GLU A CA 1
ATOM 647 C C . GLU A 1 83 ? -10.372 0.864 -4.609 1.00 98.56 83 GLU A C 1
ATOM 649 O O . GLU A 1 83 ? -9.575 0.860 -3.673 1.00 98.56 83 GLU A O 1
ATOM 654 N N . LEU A 1 84 ? -10.1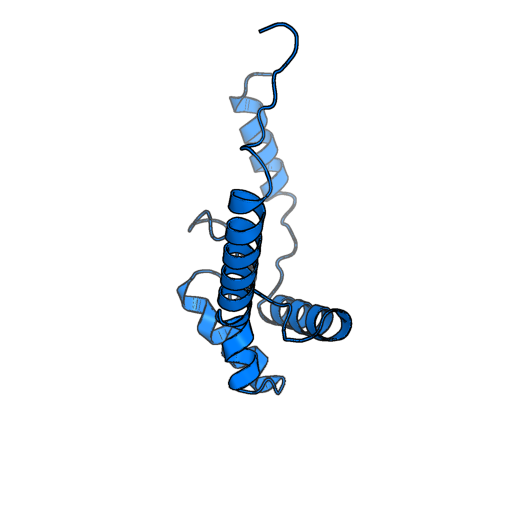72 1.609 -5.692 1.00 98.38 84 LEU A N 1
ATOM 655 C CA . LEU A 1 84 ? -9.018 2.491 -5.821 1.00 98.38 84 LEU A CA 1
ATOM 656 C C . LEU A 1 84 ? -9.071 3.641 -4.815 1.00 98.38 84 LEU A C 1
ATOM 658 O O . LEU A 1 84 ? -8.044 3.980 -4.235 1.00 98.38 84 LEU A O 1
ATOM 662 N N . GLY A 1 85 ? -10.255 4.185 -4.522 1.00 98.31 85 GLY A N 1
ATOM 663 C CA . GLY A 1 85 ? -10.437 5.155 -3.439 1.00 98.31 85 GLY A CA 1
ATOM 664 C C . GLY A 1 85 ? -10.020 4.597 -2.072 1.00 98.31 85 GLY A C 1
ATOM 665 O O . GLY A 1 85 ? -9.386 5.297 -1.277 1.00 98.31 85 GLY A O 1
ATOM 666 N N . LYS A 1 86 ? -10.307 3.314 -1.809 1.00 98.62 86 LYS A N 1
ATOM 667 C CA . LYS A 1 86 ? -9.835 2.607 -0.605 1.00 98.62 86 LYS A CA 1
ATOM 668 C C . LYS A 1 86 ? -8.311 2.582 -0.518 1.00 98.62 86 LYS A C 1
ATOM 670 O O . LYS A 1 86 ? -7.777 3.019 0.504 1.00 98.62 86 LYS A O 1
ATOM 675 N N . LEU A 1 87 ? -7.635 2.174 -1.594 1.00 97.75 87 LEU A N 1
ATOM 676 C CA . LEU A 1 87 ? -6.168 2.140 -1.687 1.00 97.75 87 LEU A CA 1
ATOM 677 C C . LEU A 1 87 ? -5.528 3.528 -1.587 1.00 97.75 87 LEU A C 1
ATOM 679 O O . LEU A 1 87 ? -4.508 3.685 -0.921 1.00 97.75 87 LEU A O 1
ATOM 683 N N . ALA A 1 88 ? -6.128 4.529 -2.232 1.00 96.75 88 ALA A N 1
ATOM 684 C CA . ALA A 1 88 ? -5.615 5.895 -2.271 1.00 96.75 88 ALA A CA 1
ATOM 685 C C . ALA A 1 88 ? -5.634 6.585 -0.900 1.00 96.75 88 ALA A C 1
ATOM 687 O O . ALA A 1 88 ? -4.884 7.534 -0.685 1.00 96.75 88 ALA A O 1
ATOM 688 N N . GLY A 1 89 ? -6.470 6.121 0.033 1.00 97.81 89 GLY A N 1
ATOM 689 C CA . GLY A 1 89 ? -6.416 6.616 1.405 1.00 97.81 89 GLY A CA 1
ATOM 690 C C . GLY A 1 89 ? -7.655 6.379 2.254 1.00 97.81 89 GLY A C 1
ATOM 691 O O . GLY A 1 89 ? -7.568 6.569 3.465 1.00 97.81 89 GLY A O 1
ATOM 692 N N . LEU A 1 90 ? -8.798 5.949 1.702 1.00 98.69 90 LEU A N 1
ATOM 693 C CA . LEU A 1 90 ? -9.994 5.763 2.539 1.00 98.69 90 LEU A CA 1
ATOM 694 C C . LEU A 1 90 ? -9.795 4.662 3.594 1.00 98.69 90 LEU A C 1
ATOM 696 O O . LEU A 1 90 ? -10.288 4.814 4.712 1.00 98.69 90 LEU A O 1
ATOM 700 N N . ASN A 1 91 ? -9.019 3.614 3.293 1.00 98.75 91 ASN A N 1
ATOM 701 C CA . ASN A 1 91 ? -8.653 2.596 4.285 1.00 98.75 91 ASN A CA 1
ATOM 702 C C . ASN A 1 91 ? -7.778 3.173 5.401 1.00 98.75 91 ASN A C 1
ATOM 704 O O . ASN A 1 91 ? -8.023 2.911 6.577 1.00 98.75 91 ASN A O 1
ATOM 708 N N . PHE A 1 92 ? -6.787 3.990 5.036 1.00 98.44 92 PHE A N 1
ATOM 709 C CA . PHE A 1 92 ? -5.911 4.651 6.000 1.00 98.44 92 PHE A CA 1
ATOM 710 C C . PHE A 1 92 ? -6.704 5.598 6.908 1.00 98.44 92 PHE A C 1
ATOM 712 O O . PHE A 1 92 ? -6.593 5.530 8.128 1.00 98.44 92 PHE A O 1
ATOM 719 N N . LEU A 1 93 ? -7.579 6.423 6.328 1.00 98.69 93 LEU A N 1
ATOM 720 C CA . LEU A 1 93 ? -8.436 7.335 7.084 1.00 98.69 93 LEU A CA 1
ATOM 721 C C . LEU A 1 93 ? -9.397 6.592 8.015 1.00 98.69 93 LEU A C 1
ATOM 723 O O . LEU A 1 93 ? -9.642 7.060 9.123 1.00 98.69 93 LEU A O 1
ATOM 727 N N . ARG A 1 94 ? -9.938 5.442 7.595 1.00 98.69 94 ARG A N 1
ATOM 728 C CA . ARG A 1 94 ? -10.738 4.584 8.478 1.00 98.69 94 ARG A CA 1
ATOM 729 C C . ARG A 1 94 ? -9.897 4.089 9.657 1.00 98.69 94 ARG A C 1
ATOM 731 O O . ARG A 1 94 ? -10.293 4.309 10.792 1.00 98.69 94 ARG A O 1
ATOM 738 N N . ALA A 1 95 ? -8.718 3.523 9.399 1.00 98.38 95 ALA A N 1
ATOM 739 C CA . ALA A 1 95 ? -7.834 3.022 10.453 1.00 98.38 95 ALA A CA 1
ATOM 740 C C . ALA A 1 95 ? -7.424 4.117 11.457 1.00 98.38 95 ALA A C 1
ATOM 742 O O . ALA A 1 95 ? -7.390 3.869 12.660 1.00 98.38 95 ALA A O 1
ATOM 743 N N . MET A 1 96 ? -7.167 5.341 10.984 1.00 98.69 96 MET A N 1
ATOM 744 C CA . MET A 1 96 ? -6.866 6.483 11.854 1.00 98.69 96 MET A CA 1
ATOM 745 C C . MET A 1 96 ? -8.059 6.879 12.732 1.00 98.69 96 MET A C 1
ATOM 747 O O . MET A 1 96 ? -7.872 7.135 13.918 1.00 98.69 96 MET A O 1
ATOM 751 N N . ARG A 1 97 ? -9.286 6.871 12.194 1.00 98.75 97 ARG A N 1
ATOM 752 C CA . ARG A 1 97 ? -10.505 7.129 12.983 1.00 98.75 97 ARG A CA 1
ATOM 753 C C . ARG A 1 97 ? -10.740 6.048 14.037 1.00 98.75 97 ARG A C 1
ATOM 755 O O . ARG A 1 97 ? -11.044 6.376 15.180 1.00 98.75 97 ARG A O 1
ATOM 762 N N . ASP A 1 98 ? -10.549 4.780 13.675 1.00 98.62 98 ASP A N 1
ATOM 763 C CA . ASP A 1 98 ? -10.680 3.655 14.608 1.00 98.62 98 ASP A CA 1
ATOM 764 C C . ASP A 1 98 ? -9.647 3.782 15.746 1.00 98.62 98 ASP A C 1
ATOM 766 O O . ASP A 1 98 ? -9.975 3.632 16.925 1.00 98.62 98 ASP A O 1
ATOM 770 N N . MET A 1 99 ? -8.404 4.149 15.410 1.00 98.69 99 MET A N 1
ATOM 771 C CA . MET A 1 99 ? -7.351 4.444 16.385 1.00 98.69 99 MET A CA 1
ATOM 772 C C . MET A 1 99 ? -7.742 5.601 17.317 1.00 98.69 99 MET A C 1
ATOM 774 O O . MET A 1 99 ? -7.567 5.495 18.532 1.00 98.69 99 MET A O 1
ATOM 778 N N . GLU A 1 100 ? -8.265 6.705 16.780 1.00 98.62 100 GLU A N 1
ATOM 779 C CA . GLU A 1 100 ? -8.712 7.860 17.568 1.00 98.62 100 GLU A CA 1
ATOM 780 C C . GLU A 1 100 ? -9.841 7.496 18.538 1.00 98.62 100 GLU A C 1
ATOM 782 O O . GLU A 1 100 ? -9.814 7.933 19.694 1.00 98.62 100 GLU A O 1
ATOM 787 N N . GLN A 1 101 ? -10.791 6.664 18.101 1.00 98.62 101 GLN A N 1
ATOM 788 C CA . GLN A 1 101 ? -11.878 6.169 18.941 1.00 98.62 101 GLN A CA 1
ATOM 789 C C . GLN A 1 101 ? -11.335 5.351 20.119 1.00 98.62 101 GLN A C 1
ATOM 791 O O . GLN A 1 101 ? -11.609 5.684 21.273 1.00 98.62 101 GLN A O 1
ATOM 796 N N . VAL A 1 102 ? -10.508 4.337 19.847 1.00 98.25 102 VAL A N 1
ATOM 797 C CA . VAL A 1 102 ? -9.895 3.506 20.898 1.00 98.25 102 VAL A CA 1
ATOM 798 C C . VAL A 1 102 ? -9.066 4.370 21.847 1.00 98.25 102 VAL A C 1
ATOM 800 O O . VAL A 1 102 ? -9.136 4.225 23.065 1.00 98.25 102 VAL A O 1
ATOM 803 N N . SER A 1 103 ? -8.322 5.333 21.307 1.00 97.81 103 SER A N 1
ATOM 804 C CA . SER A 1 103 ? -7.547 6.282 22.100 1.00 97.81 103 SER A CA 1
ATOM 805 C C . SER A 1 103 ? -8.432 7.111 23.043 1.00 97.81 103 SER A C 1
ATOM 807 O O . SER A 1 103 ? -8.059 7.342 24.195 1.00 97.81 103 SER A O 1
ATOM 809 N N . ALA A 1 104 ? -9.611 7.552 22.592 1.00 97.38 104 ALA A N 1
ATOM 810 C CA . ALA A 1 104 ? -10.567 8.282 23.423 1.00 97.38 104 ALA A CA 1
ATOM 811 C C . ALA A 1 104 ? -11.163 7.411 24.535 1.00 97.38 104 ALA A C 1
ATOM 813 O O . ALA A 1 104 ? -11.261 7.873 25.672 1.00 97.38 104 ALA A O 1
ATOM 814 N N . GLU A 1 105 ? -11.504 6.161 24.227 1.00 97.50 105 GLU A N 1
ATOM 815 C CA . GLU A 1 105 ? -12.015 5.195 25.202 1.00 97.50 105 GLU A CA 1
ATOM 816 C C . GLU A 1 105 ? -10.968 4.875 26.280 1.00 97.50 105 GLU A C 1
ATOM 818 O O . GLU A 1 105 ? -11.268 4.926 27.475 1.00 97.50 105 GLU A O 1
ATOM 823 N N . LEU A 1 106 ? -9.719 4.611 25.882 1.00 97.19 106 LEU A N 1
ATOM 824 C CA . LEU A 1 106 ? -8.632 4.303 26.814 1.00 97.19 106 LEU A CA 1
ATOM 825 C C . LEU A 1 106 ? -8.301 5.488 27.720 1.00 97.19 106 LEU A C 1
ATOM 827 O O . LEU A 1 106 ? -8.162 5.300 28.923 1.00 97.19 106 LEU A O 1
ATOM 831 N N . ARG A 1 107 ? -8.269 6.722 27.195 1.00 95.88 107 ARG A N 1
ATOM 832 C CA . ARG A 1 107 ? -8.042 7.925 28.021 1.00 95.88 107 ARG A CA 1
ATOM 833 C C . ARG A 1 107 ? -9.074 8.109 29.136 1.00 95.88 107 ARG A C 1
ATOM 835 O O . ARG A 1 107 ? -8.764 8.749 30.136 1.00 95.88 107 ARG A O 1
ATOM 842 N N . GLN A 1 108 ? -10.295 7.605 28.960 1.00 96.06 108 GLN A N 1
ATOM 843 C CA . GLN A 1 108 ? -11.341 7.674 29.986 1.00 96.06 108 GLN A CA 1
ATOM 844 C C . GLN A 1 108 ? -11.234 6.546 31.017 1.00 96.06 108 GLN A C 1
ATOM 846 O O . GLN A 1 108 ? -11.713 6.697 32.139 1.00 96.06 108 GLN A O 1
ATOM 851 N N . ARG A 1 109 ? -10.646 5.408 30.636 1.00 96.62 109 ARG A N 1
ATOM 852 C CA . ARG A 1 109 ? -10.659 4.170 31.427 1.00 96.62 109 ARG A CA 1
ATOM 853 C C . ARG A 1 109 ? -9.335 3.870 32.119 1.00 96.62 109 ARG A C 1
ATOM 855 O O . ARG A 1 109 ? -9.337 3.184 33.138 1.00 96.62 109 ARG A O 1
ATOM 862 N N . GLU A 1 110 ? -8.228 4.364 31.580 1.00 94.19 110 GLU A N 1
ATOM 863 C CA . GLU A 1 110 ? -6.879 4.014 32.009 1.00 94.19 110 GLU A CA 1
ATOM 864 C C . GLU A 1 110 ? -6.040 5.275 32.262 1.00 94.19 110 GLU A C 1
ATOM 866 O O . GLU A 1 110 ? -6.094 6.231 31.481 1.00 94.19 110 GLU A O 1
ATOM 871 N N . PRO A 1 111 ? -5.240 5.314 33.345 1.00 92.75 111 PRO A N 1
ATOM 872 C CA . PRO A 1 111 ? -4.244 6.363 33.503 1.00 92.75 111 PRO A CA 1
ATOM 873 C C . PRO A 1 111 ? -3.146 6.215 32.432 1.00 92.75 111 PRO A C 1
ATOM 875 O O . PRO A 1 111 ? -2.908 5.107 31.946 1.00 92.75 111 PRO A O 1
ATOM 878 N N . PRO A 1 112 ? -2.417 7.293 32.084 1.00 91.44 112 PRO A N 1
ATOM 879 C CA . PRO A 1 112 ? -1.281 7.199 31.174 1.00 91.44 112 PRO A CA 1
ATOM 880 C C . PRO A 1 112 ? -0.286 6.130 31.626 1.00 91.44 112 PRO A C 1
ATOM 882 O O . PRO A 1 112 ? 0.074 6.068 32.806 1.00 91.44 112 PRO A O 1
ATOM 885 N N . LEU A 1 113 ? 0.190 5.319 30.680 1.00 89.19 113 LEU A N 1
ATOM 886 C CA . LEU A 1 113 ? 1.165 4.277 30.968 1.00 89.19 113 LEU A CA 1
ATOM 887 C C . LEU A 1 113 ? 2.458 4.907 31.507 1.00 89.19 113 LEU A C 1
ATOM 889 O O . LEU A 1 113 ? 3.221 5.533 30.771 1.00 89.19 113 LEU A O 1
ATOM 893 N N . GLN A 1 114 ? 2.717 4.722 32.799 1.00 86.62 114 GLN A N 1
ATOM 894 C CA . GLN A 1 114 ? 3.977 5.104 33.428 1.00 86.62 114 GLN A CA 1
ATOM 895 C C . GLN A 1 114 ? 4.884 3.881 33.526 1.00 86.62 114 GLN A C 1
ATOM 897 O O . GLN A 1 114 ? 4.819 3.117 34.488 1.00 86.62 114 GLN A O 1
ATOM 902 N N . ILE A 1 115 ? 5.762 3.701 32.540 1.00 85.50 115 ILE A N 1
ATOM 903 C CA . ILE A 1 115 ? 6.848 2.725 32.653 1.00 85.50 115 ILE A CA 1
ATOM 904 C C . ILE A 1 115 ? 7.946 3.351 33.515 1.00 85.50 115 ILE A C 1
ATOM 906 O O . ILE A 1 115 ? 8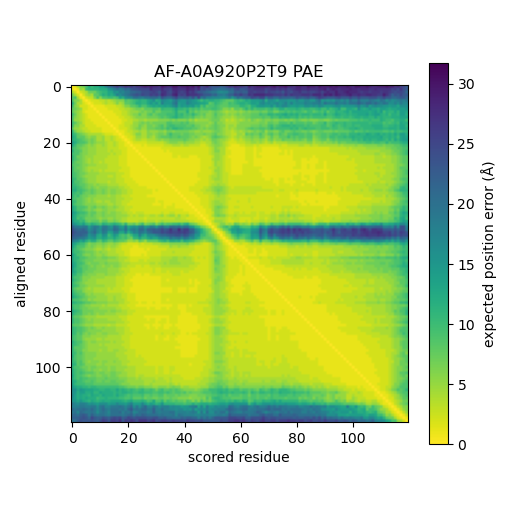.645 4.266 33.079 1.00 85.50 115 ILE A O 1
ATOM 910 N N . ARG A 1 116 ? 8.111 2.854 34.745 1.00 76.31 116 ARG A N 1
ATOM 911 C CA . ARG A 1 116 ? 9.313 3.121 35.545 1.00 76.31 116 ARG A CA 1
ATOM 912 C C . ARG A 1 116 ? 10.334 2.031 35.268 1.00 76.31 116 ARG A C 1
ATOM 914 O O . ARG A 1 116 ? 10.096 0.867 35.577 1.00 76.31 116 ARG A O 1
ATOM 921 N N . TYR A 1 117 ? 11.473 2.418 34.708 1.00 76.25 117 TYR A N 1
ATOM 922 C CA . TYR A 1 117 ? 12.622 1.529 34.591 1.00 76.25 117 TYR A CA 1
ATOM 923 C C . TYR A 1 117 ? 13.286 1.406 35.971 1.00 76.25 117 TYR A C 1
ATOM 925 O O . TYR A 1 117 ? 13.693 2.428 36.523 1.00 76.25 117 TYR A O 1
ATOM 933 N N . PRO A 1 118 ? 13.398 0.203 36.562 1.00 71.69 118 PRO A N 1
ATOM 934 C CA . PRO A 1 118 ? 14.082 0.044 37.841 1.00 71.69 118 PRO A CA 1
ATOM 935 C C . PRO A 1 118 ? 15.564 0.421 37.688 1.00 71.69 118 PRO A C 1
ATOM 937 O O . PRO A 1 118 ? 16.251 -0.137 36.836 1.00 71.69 118 PRO A O 1
ATOM 940 N N . GLY A 1 119 ? 16.060 1.352 38.510 1.00 72.75 119 GLY A N 1
ATOM 941 C CA . GLY A 1 119 ? 17.484 1.717 38.562 1.00 72.75 119 GLY A CA 1
ATOM 942 C C . GLY A 1 119 ? 17.907 2.972 37.785 1.00 72.75 119 GLY A C 1
ATOM 943 O O . GLY A 1 119 ? 19.108 3.167 37.598 1.00 72.75 119 GLY A O 1
ATOM 944 N N . ARG A 1 120 ? 16.969 3.824 37.351 1.00 53.84 120 ARG A N 1
ATOM 945 C CA . ARG A 1 120 ? 17.235 5.225 36.976 1.00 53.84 120 ARG A CA 1
ATOM 946 C C . ARG A 1 120 ? 16.323 6.172 37.738 1.00 53.84 120 ARG A C 1
ATOM 948 O O . ARG A 1 120 ? 15.148 5.796 37.944 1.00 53.84 120 ARG A O 1
#

Sequence (120 aa):
MPLNDANQELARWTRENPRPRGTLADVADHIDHIRSIAGIDHIGIGADYYDAGGPSMAEGLDDLTRFPYLFAELLRRGYSESELGKLAGLNFLRAMRDMEQVSAELRQREPPLQIRYPGR

pLDDT: mean 90.16, std 12.04, range [50.12, 98.75]

Mean predicted aligned error: 6.55 Å

Radius of gyration: 21.21 Å; Cα contacts (8 Å, |Δi|>4): 73; chains: 1; bounding box: 53×24×55 Å

Nearest PDB structures (foldseek):
  3itc-assembly1_A  TM=8.564E-01  e=6.003E-07  Streptomyces coelicolor
  5lwz-assembly1_A  TM=9.110E-01  e=8.508E-04  Aspergillus fumigatus Af293
  5lx7-assembly1_A-2  TM=9.076E-01  e=9.094E-04  Aspergillus fumigatus
  5lx4-assembly1_A-2  TM=9.136E-01  e=1.110E-03  Aspergillus fumigatus

Secondary structure (DSSP, 8-state):
--HHHHHHHHHHHHHHSPPPPPBHHHHHHHHHHHHHHH-GGG---------TT-TTSPBT-SSGGGHHHHHHHHHHTT--HHHHHIIIIIHHHHHHHHHHHHHHHHHHHS-----PPTT-

Foldseek 3Di:
DPPVVVVVVVVVVCVVDPDDAAALVVVLVVVVVCCVPVNLLQAEDDQPPDDLDDSRHHHQPSDPVSVVVSVVVVVVVPDDPVSVVSHHPPSVVVVVVVVVVVVVVCVVVDDPDDDDDPPD